Protein AF-X0WPR0-F1 (afdb_monomer_lite)

Radius of gyration: 20.61 Å; chains: 1; bounding box: 48×44×40 Å

Foldseek 3Di:
DDKDKDKDWAFDDDDDDLVLVVVVVVCPVVADPPWAWDDKDFPDDDNGTTTMMTIIDDDCVVVVNPPQPCPPDPPDRDDHPSRDDDDPDDDPVWFEEEDDADEDPPRPALPDAQRLLVVQVVVVVVTQAYHYDPSNHPDPRPVSHDPRD

Structure (mmCIF, N/CA/C/O backbone):
data_AF-X0WPR0-F1
#
_entry.id   AF-X0WPR0-F1
#
loop_
_atom_site.group_PDB
_atom_site.id
_atom_site.type_symbol
_atom_site.label_atom_id
_atom_site.label_alt_id
_atom_site.label_comp_id
_atom_site.label_asym_id
_atom_site.label_entity_id
_atom_site.label_seq_id
_atom_site.pdbx_PDB_ins_code
_atom_site.Cartn_x
_atom_site.Cartn_y
_atom_site.Cartn_z
_atom_site.occupancy
_atom_site.B_iso_or_equiv
_atom_site.auth_seq_id
_atom_site.auth_comp_id
_atom_site.auth_asym_id
_atom_site.auth_atom_id
_atom_site.pdbx_PDB_model_num
ATOM 1 N N . MET A 1 1 ? -5.187 23.065 11.531 1.00 75.06 1 MET A N 1
ATOM 2 C CA . MET A 1 1 ? -5.096 21.734 10.891 1.00 75.06 1 MET A CA 1
ATOM 3 C C . MET A 1 1 ? -4.345 20.782 11.809 1.00 75.06 1 MET A C 1
ATOM 5 O O . MET A 1 1 ? -3.201 21.062 12.141 1.00 75.06 1 MET A O 1
ATOM 9 N N . LEU A 1 2 ? -4.995 19.701 12.241 1.00 85.62 2 LEU A N 1
ATOM 10 C CA . LEU A 1 2 ? -4.451 18.690 13.154 1.00 85.62 2 LEU A CA 1
ATOM 11 C C . LEU A 1 2 ? -4.709 17.293 12.584 1.00 85.62 2 LEU A C 1
ATOM 13 O O . LEU A 1 2 ? -5.822 17.018 12.131 1.00 85.62 2 LEU A O 1
ATOM 17 N N . LEU A 1 3 ? -3.698 16.425 12.621 1.00 88.81 3 LEU A N 1
ATOM 18 C CA . LEU A 1 3 ? -3.845 15.006 12.311 1.00 88.81 3 LEU A CA 1
ATOM 19 C C . LEU A 1 3 ? -4.131 14.248 13.607 1.00 88.81 3 LEU A C 1
ATOM 21 O O . LEU A 1 3 ? -3.356 14.334 14.555 1.00 88.81 3 LEU A O 1
ATOM 25 N N . VAL A 1 4 ? -5.252 13.536 13.639 1.00 91.69 4 VAL A N 1
ATOM 26 C CA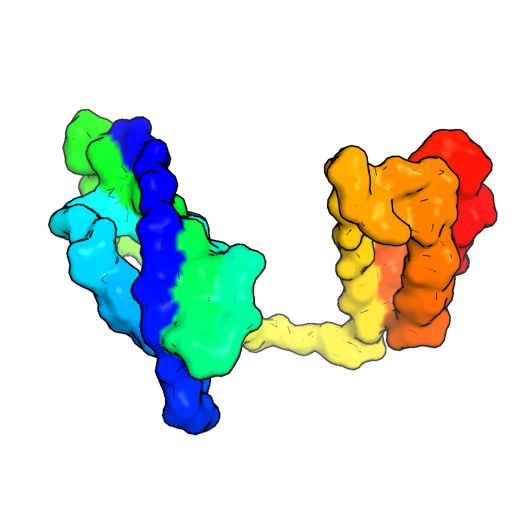 . VAL A 1 4 ? -5.681 12.710 14.768 1.00 91.69 4 VAL A CA 1
ATOM 27 C C . VAL A 1 4 ? -5.707 11.260 14.317 1.00 91.69 4 VAL A C 1
ATOM 29 O O . VAL A 1 4 ? -6.298 10.945 13.288 1.00 91.69 4 VAL A O 1
ATOM 32 N N . GLU A 1 5 ? -5.093 10.388 15.100 1.00 93.44 5 GLU A N 1
ATOM 33 C CA . GLU A 1 5 ? -5.089 8.947 14.876 1.00 93.44 5 GLU A CA 1
ATOM 34 C C . GLU A 1 5 ? -6.066 8.258 15.832 1.00 93.44 5 GLU A C 1
ATOM 36 O O . GLU A 1 5 ? -6.237 8.687 16.977 1.00 93.44 5 GLU A O 1
ATOM 41 N N . ARG A 1 6 ? -6.753 7.226 15.341 1.00 93.31 6 ARG A N 1
ATOM 42 C CA . ARG A 1 6 ? -7.675 6.399 16.120 1.00 93.31 6 ARG A CA 1
ATOM 43 C C . ARG A 1 6 ? -7.477 4.932 15.785 1.00 93.31 6 ARG A C 1
ATOM 45 O O . ARG A 1 6 ? -7.494 4.572 14.612 1.00 93.31 6 ARG A O 1
ATOM 52 N N . GLU A 1 7 ? -7.387 4.107 16.814 1.00 96.31 7 GLU A N 1
ATOM 53 C CA . GLU A 1 7 ? -7.505 2.656 16.698 1.00 96.31 7 GLU A CA 1
ATOM 54 C C . GLU A 1 7 ? -8.979 2.268 16.833 1.00 96.31 7 GLU A C 1
ATOM 56 O O . GLU A 1 7 ? -9.682 2.762 17.722 1.00 96.31 7 GLU A O 1
ATOM 61 N N . ILE A 1 8 ? -9.466 1.436 15.914 1.00 95.75 8 ILE A N 1
ATOM 62 C CA . ILE A 1 8 ? -10.856 0.983 15.864 1.00 95.75 8 ILE A CA 1
ATOM 63 C C . ILE A 1 8 ? -10.916 -0.507 15.535 1.00 95.75 8 ILE A C 1
ATOM 65 O O . ILE A 1 8 ? -10.195 -0.998 14.668 1.00 95.75 8 ILE A O 1
ATOM 69 N N . ASP A 1 9 ? -11.833 -1.211 16.190 1.00 95.75 9 ASP A N 1
ATOM 70 C CA . ASP A 1 9 ? -12.124 -2.611 15.901 1.00 95.75 9 ASP A CA 1
ATOM 71 C C . ASP A 1 9 ? -13.414 -2.708 15.090 1.00 95.75 9 ASP A C 1
ATOM 73 O O . ASP A 1 9 ? -14.490 -2.312 15.541 1.00 95.75 9 ASP A O 1
ATOM 77 N N . ILE A 1 10 ? -13.308 -3.238 13.873 1.00 94.94 10 ILE A N 1
ATOM 78 C CA . ILE A 1 10 ? -14.437 -3.405 12.958 1.00 94.94 10 ILE A CA 1
ATOM 79 C C . ILE A 1 10 ? -14.791 -4.896 12.895 1.00 94.94 10 ILE A C 1
ATOM 81 O O . ILE A 1 10 ? -13.932 -5.703 12.538 1.00 94.94 10 ILE A O 1
ATOM 85 N N . PRO A 1 11 ? -16.041 -5.303 13.181 1.00 94.12 11 PRO A N 1
ATOM 86 C CA . PRO A 1 11 ? -16.435 -6.709 13.133 1.00 94.12 11 PRO A CA 1
ATOM 87 C C . PRO A 1 11 ? -16.173 -7.363 11.773 1.00 94.12 11 PRO A C 1
ATOM 89 O O . PRO A 1 11 ? -16.320 -6.736 10.718 1.00 94.12 11 PRO A O 1
ATOM 92 N N . ALA A 1 12 ? -15.841 -8.653 11.779 1.00 90.81 12 ALA A N 1
ATOM 93 C CA . ALA A 1 12 ? -15.657 -9.396 10.541 1.00 90.81 12 ALA A CA 1
ATOM 94 C C . ALA A 1 12 ? -17.014 -9.575 9.866 1.00 90.81 12 ALA A C 1
ATOM 96 O O . ALA A 1 12 ? -17.984 -10.038 10.477 1.00 90.81 12 ALA A O 1
ATOM 97 N N . LYS A 1 13 ? -17.091 -9.243 8.578 1.00 85.56 13 LYS A N 1
ATOM 98 C CA . LYS A 1 13 ? -18.316 -9.432 7.806 1.00 85.56 13 LYS A CA 1
ATOM 99 C C . LYS A 1 13 ? -18.177 -10.653 6.912 1.00 85.56 13 LYS A C 1
ATOM 101 O O . LYS A 1 13 ? -17.223 -10.787 6.154 1.00 85.56 13 LYS A O 1
ATOM 106 N N . LYS A 1 14 ? -19.136 -11.572 7.028 1.00 77.69 14 LYS A N 1
ATOM 107 C CA . LYS A 1 14 ? -19.170 -12.808 6.238 1.00 77.69 14 LYS A CA 1
ATOM 108 C C . LYS A 1 14 ? -19.813 -12.532 4.878 1.00 77.69 14 LYS A C 1
ATOM 110 O O . LYS A 1 14 ? -20.909 -11.980 4.825 1.00 77.69 14 LYS A O 1
ATOM 115 N N . GLY A 1 15 ? -19.163 -12.968 3.800 1.00 76.44 15 GLY A N 1
ATOM 116 C CA . GLY A 1 15 ? -19.683 -12.885 2.430 1.00 76.44 15 GLY A CA 1
ATOM 117 C C . GLY A 1 15 ? -18.820 -12.041 1.493 1.00 76.44 15 GLY A C 1
ATOM 118 O O . GLY A 1 15 ? -17.882 -11.374 1.916 1.00 76.44 15 GLY A O 1
ATOM 119 N N . ASN A 1 16 ? -19.144 -12.087 0.200 1.00 68.44 16 ASN A N 1
ATOM 120 C CA . ASN A 1 16 ? -18.402 -11.392 -0.851 1.00 68.44 16 ASN A CA 1
ATOM 121 C C . ASN A 1 16 ? -18.938 -9.957 -1.014 1.00 68.44 16 ASN A C 1
ATOM 123 O O . ASN A 1 16 ? -19.677 -9.659 -1.951 1.00 68.44 16 ASN A O 1
ATOM 127 N N . ILE A 1 17 ? -18.658 -9.097 -0.033 1.00 75.88 17 ILE A N 1
ATOM 128 C CA . ILE A 1 17 ? -19.057 -7.684 -0.053 1.00 75.88 17 ILE A CA 1
ATOM 129 C C . ILE A 1 17 ? -17.885 -6.786 -0.454 1.00 75.88 17 ILE A C 1
ATOM 131 O O . ILE A 1 17 ? -16.725 -7.116 -0.216 1.00 75.88 17 ILE A O 1
ATOM 135 N N . GLY A 1 18 ? -18.187 -5.618 -1.025 1.00 87.06 18 GLY A N 1
ATOM 136 C CA . GLY A 1 18 ? -17.183 -4.586 -1.276 1.00 87.06 18 GLY A CA 1
ATOM 137 C C . GLY A 1 18 ? -16.630 -4.039 0.042 1.00 87.06 18 GLY A C 1
ATOM 138 O O . GLY A 1 18 ? -17.267 -3.195 0.670 1.00 87.06 18 GLY A O 1
ATOM 139 N N . LEU A 1 19 ? -15.451 -4.518 0.454 1.00 90.44 19 LEU A N 1
ATOM 140 C CA . LEU A 1 19 ? -14.807 -4.143 1.720 1.00 90.44 19 LEU A CA 1
ATOM 141 C C . LEU A 1 19 ? -14.622 -2.628 1.871 1.00 90.44 19 LEU A C 1
ATOM 143 O O . LEU A 1 19 ? -14.769 -2.110 2.969 1.00 90.44 19 LEU A O 1
ATOM 147 N N . LEU A 1 20 ? -14.365 -1.910 0.775 1.00 90.31 20 LEU A N 1
ATOM 148 C CA . LEU A 1 20 ? -14.203 -0.455 0.799 1.00 90.31 20 LEU A CA 1
ATOM 149 C C . LEU A 1 20 ? -15.465 0.266 1.287 1.00 90.31 20 LEU A C 1
ATOM 151 O O . LEU A 1 20 ? -15.387 1.058 2.220 1.00 90.31 20 LEU A O 1
ATOM 155 N N . ALA A 1 21 ? -16.626 -0.063 0.715 1.00 89.00 21 ALA A N 1
ATOM 156 C CA . ALA A 1 21 ? -17.903 0.508 1.141 1.00 89.00 21 ALA A CA 1
ATOM 157 C C . ALA A 1 21 ? -18.242 0.103 2.583 1.00 89.00 21 ALA A C 1
ATOM 159 O O . ALA A 1 21 ? -18.771 0.903 3.350 1.00 89.00 21 ALA A O 1
ATOM 160 N N . TYR A 1 22 ? -17.900 -1.132 2.966 1.00 92.44 22 TYR A N 1
ATOM 161 C CA . TYR A 1 22 ? -18.092 -1.603 4.333 1.00 92.44 22 TYR A CA 1
ATOM 162 C C . TYR A 1 22 ? -17.269 -0.802 5.346 1.00 92.44 22 TYR A C 1
ATOM 164 O O . TYR A 1 22 ? -17.815 -0.362 6.356 1.00 92.44 22 TYR A O 1
ATOM 172 N N . PHE A 1 23 ? -15.981 -0.586 5.076 1.00 93.19 23 PHE A N 1
ATOM 173 C CA . PHE A 1 23 ? -15.125 0.209 5.948 1.00 93.19 23 PHE A CA 1
ATOM 174 C C . PHE A 1 23 ? -15.547 1.678 5.967 1.00 93.19 23 PHE A C 1
ATOM 176 O O . PHE A 1 23 ? -15.609 2.263 7.042 1.00 93.19 23 PHE A O 1
ATOM 183 N N . GLU A 1 24 ? -15.917 2.259 4.824 1.00 91.25 24 GLU A N 1
ATOM 184 C CA . GLU A 1 24 ? -16.425 3.634 4.762 1.00 91.25 24 GLU A CA 1
ATOM 185 C C . GLU A 1 24 ? -17.666 3.837 5.644 1.00 91.25 24 GLU A C 1
ATOM 187 O O . GLU A 1 24 ? -17.790 4.846 6.344 1.00 91.25 24 GLU A O 1
ATOM 192 N N . GLU A 1 25 ? -18.587 2.873 5.627 1.00 90.19 25 GLU A N 1
ATOM 193 C CA . GLU A 1 25 ? -19.770 2.894 6.482 1.00 90.19 25 GLU A CA 1
ATOM 194 C C . GLU A 1 25 ? -19.398 2.709 7.958 1.00 90.19 25 GLU A C 1
ATOM 196 O O . GLU A 1 25 ? -19.854 3.486 8.798 1.00 90.19 25 GLU A O 1
ATOM 201 N N . ALA A 1 26 ? -18.521 1.749 8.264 1.00 92.38 26 ALA A N 1
ATOM 202 C CA . ALA A 1 26 ? -18.089 1.446 9.626 1.00 92.38 26 ALA A CA 1
ATOM 203 C C . ALA A 1 26 ? -17.360 2.620 10.296 1.00 92.38 26 ALA A C 1
ATOM 205 O O . ALA A 1 26 ? -17.584 2.893 11.471 1.00 92.38 26 ALA A O 1
ATOM 206 N N . ILE A 1 27 ? -16.524 3.369 9.568 1.00 92.81 27 ILE A N 1
ATOM 207 C CA . ILE A 1 27 ? -15.784 4.483 10.175 1.00 92.81 27 ILE A CA 1
ATOM 208 C C . ILE A 1 27 ? -16.634 5.740 10.403 1.00 92.81 27 ILE A C 1
ATOM 210 O O . ILE A 1 27 ? -16.185 6.670 11.074 1.00 92.81 27 ILE A O 1
ATOM 214 N N . ARG A 1 28 ? -17.845 5.811 9.834 1.00 89.38 28 ARG A N 1
ATOM 215 C CA . ARG A 1 28 ? -18.655 7.038 9.791 1.00 89.38 28 ARG A CA 1
ATOM 216 C C . ARG A 1 28 ? -18.994 7.573 11.180 1.00 89.38 28 ARG A C 1
ATOM 218 O O . ARG A 1 28 ? -19.008 8.786 11.367 1.00 89.38 28 ARG A O 1
ATOM 225 N N . GLU A 1 29 ? -19.226 6.688 12.146 1.00 89.38 29 GLU A N 1
ATOM 226 C CA . GLU A 1 29 ? -19.498 7.068 13.538 1.00 89.38 29 GLU A CA 1
ATOM 227 C C . GLU A 1 29 ? -18.260 7.601 14.278 1.00 89.38 29 GLU A C 1
ATOM 229 O O . GLU A 1 29 ? -18.381 8.338 15.257 1.00 89.38 29 GLU A O 1
ATOM 234 N N . TYR A 1 30 ? -17.061 7.289 13.781 1.00 88.38 30 TYR A N 1
ATOM 235 C CA . TYR A 1 30 ? -15.789 7.724 14.357 1.00 88.38 30 TYR A CA 1
ATOM 236 C C . TYR A 1 30 ? -15.284 9.046 13.763 1.00 88.38 30 TYR A C 1
ATOM 238 O O . TYR A 1 30 ? -14.336 9.634 14.297 1.00 88.38 30 TYR A O 1
ATOM 246 N N . LEU A 1 31 ? -15.905 9.533 12.684 1.00 87.25 31 LEU A N 1
ATOM 247 C CA . LEU A 1 31 ? -15.542 10.787 12.032 1.00 87.25 31 LEU A CA 1
ATOM 248 C C . LEU A 1 31 ? -16.239 11.984 12.706 1.00 87.25 31 LEU A C 1
ATOM 250 O O . LEU A 1 31 ? -17.466 12.015 12.796 1.00 87.25 31 LEU A O 1
ATOM 254 N N . PRO A 1 32 ? -15.495 13.018 13.143 1.00 83.81 32 PRO A N 1
ATOM 255 C CA . PRO A 1 32 ? -16.104 14.260 13.607 1.00 83.81 32 PRO A CA 1
ATOM 256 C C . PRO A 1 32 ? -16.776 15.003 12.442 1.00 83.81 32 PRO A C 1
ATOM 258 O O . PRO A 1 32 ? -16.424 14.797 11.282 1.00 83.81 32 PRO A O 1
ATOM 261 N N . THR A 1 33 ? -17.692 15.930 12.744 1.00 77.69 33 THR A N 1
ATOM 262 C CA . THR A 1 33 ? -18.529 16.639 11.751 1.00 77.69 33 THR A CA 1
ATOM 263 C C . THR A 1 33 ? -17.745 17.197 10.556 1.00 77.69 33 THR A C 1
ATOM 265 O O . THR A 1 33 ? -18.221 17.108 9.425 1.00 77.69 33 THR A O 1
ATOM 268 N N . ASN A 1 34 ? -16.532 17.716 10.788 1.00 77.69 34 ASN A N 1
ATOM 269 C CA . ASN A 1 34 ? -15.627 18.259 9.764 1.00 77.69 34 ASN A CA 1
ATOM 270 C C . ASN A 1 34 ? -14.295 17.490 9.646 1.00 77.69 34 ASN A C 1
ATOM 272 O O . ASN A 1 34 ? -13.306 18.033 9.158 1.00 77.69 34 ASN A O 1
ATOM 276 N N . GLY A 1 35 ? -14.255 16.234 10.096 1.00 82.06 35 GLY A N 1
ATOM 277 C CA . GLY A 1 35 ? -13.098 15.356 9.925 1.00 82.06 35 GLY A CA 1
ATOM 278 C C . GLY A 1 35 ? -13.018 14.793 8.511 1.00 82.06 35 GLY A C 1
ATOM 279 O O . GLY A 1 35 ? -14.023 14.340 7.966 1.00 82.06 35 GLY A O 1
ATOM 280 N N . ILE A 1 36 ? -11.823 14.798 7.924 1.00 86.38 36 ILE A N 1
ATOM 281 C CA . ILE A 1 36 ? -11.558 14.151 6.635 1.00 86.38 36 ILE A CA 1
ATOM 282 C C . ILE A 1 36 ? -10.691 12.915 6.888 1.00 86.38 36 ILE A C 1
ATOM 284 O O . ILE A 1 36 ? -9.581 13.074 7.402 1.00 86.38 36 ILE A O 1
ATOM 288 N N . PRO A 1 37 ? -11.147 11.697 6.547 1.00 89.88 37 PRO A N 1
ATOM 289 C CA . PRO A 1 37 ? -10.291 10.522 6.604 1.00 89.88 37 PRO A CA 1
ATOM 290 C C . PRO A 1 37 ? -9.211 10.636 5.525 1.00 89.88 37 PRO A C 1
ATOM 292 O O . PRO A 1 37 ? -9.520 10.839 4.351 1.00 89.88 37 PRO A O 1
ATOM 295 N N . ILE A 1 38 ? -7.947 10.522 5.926 1.00 90.19 38 ILE A N 1
ATOM 296 C CA . ILE A 1 38 ? -6.797 10.606 5.012 1.00 90.19 38 ILE A CA 1
ATOM 297 C C . ILE A 1 38 ? -5.959 9.327 4.986 1.00 90.19 38 ILE A C 1
ATOM 299 O O . ILE A 1 38 ? -5.198 9.118 4.046 1.00 90.19 38 ILE A O 1
ATOM 303 N N . ARG A 1 39 ? -6.098 8.468 6.002 1.00 92.50 39 ARG A N 1
ATOM 304 C CA . ARG A 1 39 ? -5.433 7.165 6.087 1.00 92.50 39 ARG A CA 1
ATOM 305 C C . ARG A 1 39 ? -6.378 6.164 6.723 1.00 92.50 39 ARG A C 1
ATOM 307 O O . ARG A 1 39 ? -6.998 6.474 7.735 1.00 92.50 39 ARG A O 1
ATOM 314 N N . PHE A 1 40 ? -6.437 4.972 6.156 1.00 94.69 40 PHE A N 1
ATOM 315 C CA . PHE A 1 40 ? -7.067 3.817 6.771 1.00 94.69 40 PHE A CA 1
ATOM 316 C C . PHE A 1 40 ? -6.149 2.619 6.559 1.00 94.69 40 PHE A C 1
ATOM 318 O O . PHE A 1 40 ? -5.710 2.379 5.433 1.00 94.69 40 PHE A O 1
ATOM 325 N N . ALA A 1 41 ? -5.832 1.901 7.627 1.00 95.44 41 ALA A N 1
ATOM 326 C CA . ALA A 1 41 ? -5.024 0.695 7.567 1.00 95.44 41 ALA A CA 1
ATOM 327 C C . ALA A 1 41 ? -5.689 -0.405 8.382 1.00 95.44 41 ALA A C 1
ATOM 329 O O . ALA A 1 41 ? -6.104 -0.169 9.509 1.00 95.44 41 ALA A O 1
ATOM 330 N N . VAL A 1 42 ? -5.759 -1.608 7.819 1.00 95.44 42 VAL A N 1
ATOM 331 C CA . VAL A 1 42 ? -6.087 -2.820 8.570 1.00 95.44 42 VAL A CA 1
ATOM 332 C C . VAL A 1 42 ? -4.764 -3.409 9.038 1.00 95.44 42 VAL A C 1
ATOM 334 O O . VAL A 1 42 ? -3.977 -3.876 8.216 1.00 95.44 42 VAL A O 1
ATOM 337 N N . THR A 1 43 ? -4.496 -3.353 10.336 1.00 94.69 43 THR A N 1
ATOM 338 C CA . THR A 1 43 ? -3.234 -3.818 10.931 1.00 94.69 43 THR A CA 1
ATOM 339 C C . THR A 1 43 ? -3.303 -5.276 11.360 1.00 94.69 43 THR A C 1
ATOM 341 O O . THR A 1 43 ? -2.290 -5.972 11.352 1.00 94.69 43 THR A O 1
ATOM 344 N N . GLN A 1 44 ? -4.505 -5.778 11.652 1.00 94.69 44 GLN A N 1
ATOM 345 C CA . GLN A 1 44 ? -4.747 -7.191 11.918 1.00 94.69 44 GLN A CA 1
ATOM 346 C C . GLN A 1 44 ? -6.090 -7.627 11.334 1.00 94.69 44 GLN A C 1
ATOM 348 O O . GLN A 1 44 ? -7.080 -6.905 11.405 1.00 94.69 44 GLN A O 1
ATOM 353 N N . SER A 1 45 ? -6.131 -8.832 10.765 1.00 93.62 45 SER A N 1
ATOM 354 C CA . SER A 1 45 ? -7.359 -9.472 10.282 1.00 93.62 45 SER A CA 1
ATOM 355 C C . SER A 1 45 ? -7.535 -10.830 10.953 1.00 93.62 45 SER A C 1
ATOM 357 O O . SER A 1 45 ? -6.627 -11.662 10.915 1.00 93.62 45 SER A O 1
ATOM 359 N N . SER A 1 46 ? -8.701 -11.068 11.548 1.00 92.00 46 SER A N 1
ATOM 360 C CA . SER A 1 46 ? -9.081 -12.337 12.171 1.00 92.00 46 SER A CA 1
ATOM 361 C C . SER A 1 46 ? -10.503 -12.747 11.752 1.00 92.00 46 SER A C 1
ATOM 363 O O . SER A 1 46 ? -11.234 -11.954 11.155 1.00 92.00 46 SER A O 1
ATOM 365 N N . PRO A 1 47 ? -10.945 -13.980 12.065 1.00 90.25 47 PRO A N 1
ATOM 366 C CA . PRO A 1 47 ? -12.339 -14.381 11.864 1.00 90.25 47 PRO A CA 1
ATOM 367 C C . PRO A 1 47 ? -13.356 -13.560 12.675 1.00 90.25 47 PRO A C 1
ATOM 369 O O . PRO A 1 47 ? -14.548 -13.605 12.370 1.00 90.25 47 PRO A O 1
ATOM 372 N N . GLU A 1 48 ? -12.903 -12.860 13.717 1.00 90.38 48 GLU A N 1
ATOM 373 C CA . GLU A 1 48 ? -13.728 -12.063 14.630 1.00 90.38 48 GLU A CA 1
ATOM 374 C C . GLU A 1 48 ? -13.848 -10.612 14.148 1.00 90.38 48 GLU A C 1
ATOM 376 O O . GLU A 1 48 ? -14.915 -10.004 14.268 1.00 90.38 48 GLU A O 1
ATOM 381 N N . GLY A 1 49 ? -12.790 -10.073 13.535 1.00 93.50 49 GLY A N 1
ATOM 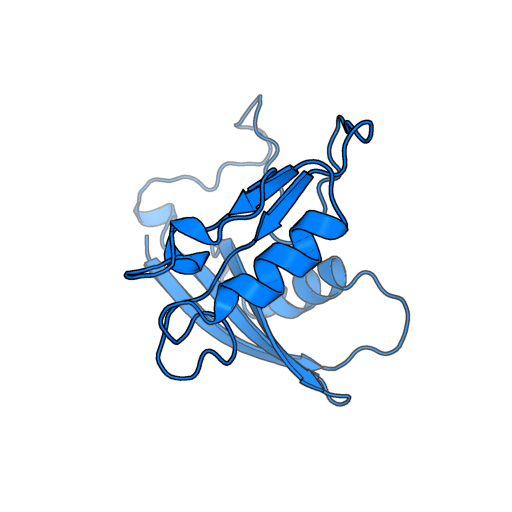382 C CA . GLY A 1 49 ? -12.790 -8.707 13.035 1.00 93.50 49 GLY A CA 1
ATOM 383 C C . GLY A 1 49 ? -11.473 -8.216 12.466 1.00 93.50 49 GLY A C 1
ATOM 384 O O . GLY A 1 49 ? -10.541 -8.974 12.198 1.00 93.50 49 GLY A O 1
ATOM 385 N N . TYR A 1 50 ? -11.452 -6.909 12.261 1.00 95.06 50 TYR A N 1
ATOM 386 C CA . TYR A 1 50 ? -10.344 -6.140 11.737 1.00 95.06 50 TYR A CA 1
ATOM 387 C C . TYR A 1 50 ? -9.921 -5.127 12.790 1.00 95.06 50 TYR A C 1
ATOM 389 O O . TYR A 1 50 ? -10.722 -4.273 13.173 1.00 95.06 50 TYR A O 1
ATOM 397 N N . HIS A 1 51 ? -8.663 -5.197 13.206 1.00 96.81 51 HIS A N 1
ATOM 398 C CA . HIS A 1 51 ? -8.048 -4.114 13.956 1.00 96.81 51 HIS A CA 1
ATOM 399 C C . HIS A 1 51 ? -7.547 -3.084 12.948 1.00 96.81 51 HIS A C 1
ATOM 401 O O . HIS A 1 51 ? -6.810 -3.434 12.016 1.00 96.81 51 HIS A O 1
ATOM 407 N N . CYS A 1 52 ? -8.017 -1.846 13.071 1.00 96.56 52 CYS A N 1
ATOM 408 C CA . CYS A 1 52 ? -7.781 -0.809 12.080 1.00 96.56 52 CYS A CA 1
ATOM 409 C C . CYS A 1 52 ? -7.250 0.475 12.712 1.00 96.56 52 CYS A C 1
ATOM 411 O O . CYS A 1 52 ? -7.668 0.882 13.792 1.00 96.56 52 CYS A O 1
ATOM 413 N N . GLU A 1 53 ? -6.401 1.170 11.969 1.00 97.00 53 GLU A N 1
ATOM 414 C CA . GLU A 1 53 ? -5.925 2.511 12.284 1.00 97.00 53 GLU A CA 1
ATOM 415 C C . GLU A 1 53 ? -6.547 3.512 11.305 1.00 97.00 53 GLU A C 1
ATOM 417 O O . GLU A 1 53 ? -6.494 3.340 10.082 1.00 97.00 53 GLU A O 1
ATOM 422 N N . LEU A 1 54 ? -7.123 4.584 11.841 1.00 95.38 54 LEU A N 1
ATOM 423 C CA . LEU A 1 54 ? -7.785 5.645 11.093 1.00 95.38 54 LEU A CA 1
ATOM 424 C C . LEU A 1 54 ? -7.104 6.990 11.368 1.00 95.38 54 LEU A C 1
ATOM 426 O O . LEU A 1 54 ? -7.125 7.502 12.486 1.00 95.38 54 LEU A O 1
ATOM 430 N N . GLY A 1 55 ? -6.547 7.593 10.318 1.00 93.75 55 GLY A N 1
ATOM 431 C CA . GLY A 1 55 ? -5.993 8.945 10.338 1.00 93.75 55 GLY A CA 1
ATOM 432 C C . GLY A 1 55 ? -7.016 9.970 9.853 1.00 93.75 55 GLY A C 1
ATOM 433 O O . GLY A 1 55 ? -7.480 9.903 8.711 1.00 93.75 55 GLY A O 1
ATOM 434 N N . ILE A 1 56 ? -7.343 10.939 10.706 1.00 91.38 56 ILE A N 1
ATOM 435 C CA . ILE A 1 56 ? -8.364 11.963 10.476 1.00 91.38 56 ILE A CA 1
ATOM 436 C C . ILE A 1 56 ? -7.719 13.346 10.507 1.00 91.38 56 ILE A C 1
ATOM 438 O O . ILE A 1 56 ? -7.120 13.755 11.502 1.00 91.38 56 ILE A O 1
ATOM 442 N N . LEU A 1 57 ? -7.907 14.109 9.437 1.00 88.75 57 LEU A N 1
ATOM 443 C CA . LEU A 1 57 ? -7.549 15.518 9.391 1.00 88.75 57 LEU A CA 1
ATOM 444 C C . LEU A 1 57 ? -8.689 16.369 9.962 1.00 88.75 57 LEU A C 1
ATOM 446 O O . LEU A 1 57 ? -9.830 16.268 9.510 1.00 88.75 57 LEU A O 1
ATOM 450 N N . THR A 1 58 ? -8.384 17.220 10.940 1.00 86.25 58 THR A N 1
ATOM 451 C CA . THR A 1 58 ? -9.343 18.112 11.617 1.00 86.25 58 THR A CA 1
ATOM 452 C C . THR A 1 58 ? -8.839 19.564 11.658 1.00 86.25 58 THR A C 1
ATOM 454 O O . THR A 1 58 ? -7.693 19.854 11.296 1.00 86.25 58 THR A O 1
ATOM 457 N N . GLY A 1 59 ? -9.692 20.511 12.071 1.00 77.69 59 GLY A N 1
ATOM 458 C CA . GLY A 1 59 ? -9.319 21.928 12.213 1.00 77.69 59 GLY A CA 1
ATOM 459 C C . GLY A 1 59 ? -9.009 22.623 10.880 1.00 77.69 59 GLY A C 1
ATOM 460 O O . GLY A 1 59 ? -8.051 23.396 10.794 1.00 77.69 59 GLY A O 1
ATOM 461 N N . LEU A 1 60 ? -9.760 22.280 9.828 1.00 72.88 60 LEU A N 1
ATOM 462 C CA . LEU A 1 60 ? -9.685 22.926 8.510 1.00 72.88 60 LEU A CA 1
ATOM 463 C C . LEU A 1 60 ? -10.435 24.263 8.491 1.00 72.88 60 LEU A C 1
ATOM 465 O O . LEU A 1 60 ? -9.951 25.221 7.894 1.00 72.88 60 LEU A O 1
ATOM 469 N N . ASP A 1 61 ? -11.553 24.353 9.217 1.00 68.69 61 ASP A N 1
ATOM 470 C CA . ASP A 1 61 ? -12.372 25.570 9.280 1.00 68.69 61 ASP A CA 1
ATOM 471 C C . ASP A 1 61 ? -11.618 26.731 9.947 1.00 68.69 61 ASP A C 1
ATOM 473 O O . ASP A 1 61 ? -11.656 27.859 9.464 1.00 68.69 61 ASP A O 1
ATOM 477 N N . GLU A 1 62 ? -10.855 26.444 11.008 1.00 66.06 62 GLU A N 1
ATOM 478 C CA . GLU A 1 62 ? -9.984 27.418 11.687 1.00 66.06 62 GLU A CA 1
ATOM 479 C C . GLU A 1 62 ? -8.821 27.891 10.807 1.00 66.06 62 GLU A C 1
ATOM 481 O O . GLU A 1 62 ? -8.322 29.001 10.969 1.00 66.06 62 GLU A O 1
ATOM 486 N N . ALA A 1 63 ? -8.393 27.061 9.854 1.00 61.78 63 ALA A N 1
ATOM 487 C CA . ALA A 1 63 ? -7.327 27.394 8.916 1.00 61.78 63 ALA A CA 1
ATOM 488 C C . ALA A 1 63 ? -7.828 28.216 7.713 1.00 61.78 63 ALA A C 1
ATOM 490 O O . ALA A 1 63 ? -7.057 28.470 6.789 1.00 61.78 63 ALA A O 1
ATOM 491 N N . GLY A 1 64 ? -9.115 28.591 7.677 1.00 60.50 64 GLY A N 1
ATOM 492 C CA . GLY A 1 64 ? -9.730 29.251 6.522 1.00 60.50 64 GLY A CA 1
ATOM 493 C C . GLY A 1 64 ? -9.807 28.357 5.279 1.00 60.50 64 GLY A C 1
ATOM 494 O O . GLY A 1 64 ? -10.130 28.834 4.192 1.00 60.50 64 GLY A O 1
ATOM 495 N N . ILE A 1 65 ? -9.527 27.057 5.422 1.00 63.28 65 ILE A N 1
ATOM 496 C CA . ILE A 1 65 ? -9.647 26.074 4.350 1.00 63.28 65 ILE A CA 1
ATOM 497 C C . ILE A 1 65 ? -11.099 25.616 4.363 1.00 63.28 65 ILE A C 1
ATOM 499 O O . ILE A 1 65 ? -11.475 24.697 5.091 1.00 63.28 65 ILE A O 1
ATOM 503 N N . SER A 1 66 ? -11.941 26.289 3.576 1.00 54.50 66 SER A N 1
ATOM 504 C CA . SER A 1 66 ? -13.328 25.867 3.386 1.00 54.50 66 SER A CA 1
ATOM 505 C C . SER A 1 66 ? -13.340 24.399 2.969 1.00 54.50 66 SER A C 1
ATOM 507 O O . SER A 1 66 ? -12.616 24.048 2.033 1.00 54.50 66 SER A O 1
ATOM 509 N N . ARG A 1 67 ? -14.170 23.554 3.615 1.00 53.00 67 ARG A N 1
ATOM 510 C CA . ARG A 1 67 ? -14.534 22.237 3.061 1.00 53.00 67 ARG A CA 1
ATOM 511 C C . ARG A 1 67 ? -14.868 22.493 1.611 1.00 53.00 67 ARG A C 1
ATOM 513 O O . ARG A 1 67 ? -15.827 23.226 1.359 1.00 53.00 67 ARG A O 1
ATOM 520 N N . PRO A 1 68 ? -14.093 21.981 0.655 1.00 50.59 68 PRO A N 1
ATOM 521 C CA . PRO A 1 68 ? -14.369 22.430 -0.683 1.00 50.59 68 PRO A CA 1
ATOM 522 C C . PRO A 1 68 ? -15.650 21.710 -1.074 1.00 50.59 68 PRO A C 1
ATOM 524 O O . PRO A 1 68 ? -15.717 20.479 -1.091 1.00 50.59 68 PRO A O 1
ATOM 527 N N . THR A 1 69 ? -16.702 22.490 -1.246 1.00 44.00 69 THR A N 1
ATOM 528 C CA . THR A 1 69 ? -18.010 21.992 -1.623 1.00 44.00 69 THR A CA 1
ATOM 529 C C . THR A 1 69 ? -17.853 21.215 -2.926 1.00 44.00 69 THR A C 1
ATOM 531 O O . THR A 1 69 ? -16.964 21.502 -3.733 1.00 44.00 69 THR A O 1
ATOM 534 N N . SER A 1 70 ? -18.692 20.204 -3.126 1.00 45.69 70 SER A N 1
ATOM 535 C CA . SER A 1 70 ? -18.707 19.300 -4.287 1.00 45.69 70 SER A CA 1
ATOM 536 C C . SER A 1 70 ? -18.766 19.996 -5.661 1.00 45.69 70 SER A C 1
ATOM 538 O O . SER A 1 70 ? -18.725 19.327 -6.686 1.00 45.69 70 SER A O 1
ATOM 540 N N . SER A 1 71 ? -18.838 21.327 -5.701 1.00 41.00 71 SER A N 1
ATOM 541 C CA . SER A 1 71 ? -18.928 22.165 -6.893 1.00 41.00 71 SER A CA 1
ATOM 542 C C . SER A 1 71 ? -17.669 22.981 -7.220 1.00 41.00 71 SER A C 1
ATOM 544 O O . SER A 1 71 ? -17.637 23.612 -8.271 1.00 41.00 71 SER A O 1
ATOM 546 N N . SER A 1 72 ? -16.648 23.020 -6.357 1.00 38.22 72 SER A N 1
ATOM 547 C CA . SER A 1 72 ? -15.573 24.028 -6.457 1.00 38.22 72 SER A CA 1
ATOM 548 C C . SER A 1 72 ? -14.189 23.420 -6.684 1.00 38.22 72 SER A C 1
ATOM 550 O O . SER A 1 72 ? -13.241 23.782 -6.001 1.00 38.22 72 SER A O 1
ATOM 552 N N . PHE A 1 73 ? -14.077 22.474 -7.616 1.00 38.97 73 PHE A N 1
ATOM 553 C CA . PHE A 1 73 ? -12.830 22.088 -8.290 1.00 38.97 73 PHE A CA 1
ATOM 554 C C . PHE A 1 73 ? -13.218 21.458 -9.634 1.00 38.97 73 PHE A C 1
ATOM 556 O O . PHE A 1 73 ? -13.461 20.258 -9.743 1.00 38.97 73 PHE A O 1
ATOM 563 N N . VAL A 1 74 ? -13.329 22.287 -10.671 1.00 35.66 74 VAL A N 1
ATOM 564 C CA . VAL A 1 74 ? -13.438 21.824 -12.059 1.00 35.66 74 VAL A CA 1
ATOM 565 C C . VAL A 1 74 ? -12.081 21.205 -12.421 1.00 35.66 74 VAL A C 1
ATOM 567 O O . VAL A 1 74 ? -11.164 21.919 -12.802 1.00 35.66 74 VAL A O 1
ATOM 570 N N . GLY A 1 75 ? -11.910 19.896 -12.199 1.00 39.50 75 GLY A N 1
ATOM 571 C CA . GLY A 1 75 ? -10.746 19.140 -12.692 1.00 39.50 75 GLY A CA 1
ATOM 572 C C . GLY A 1 75 ? -10.196 18.039 -11.779 1.00 39.50 75 GLY A C 1
ATOM 573 O O . GLY A 1 75 ? -9.597 17.099 -12.284 1.00 39.50 75 GLY A O 1
ATOM 574 N N . LEU A 1 76 ? -10.433 18.093 -10.464 1.00 42.22 76 LEU A N 1
ATOM 575 C CA . LEU A 1 76 ? -10.026 17.047 -9.513 1.00 42.22 76 LEU A CA 1
ATOM 576 C C . LEU A 1 76 ? -11.277 16.541 -8.796 1.00 42.22 76 LEU A C 1
ATOM 578 O O . LEU A 1 76 ? -11.743 17.152 -7.833 1.00 42.22 76 LEU A O 1
ATOM 582 N N . ARG A 1 77 ? -11.861 15.447 -9.299 1.00 45.94 77 ARG A N 1
ATOM 583 C CA . ARG A 1 77 ? -12.934 14.732 -8.597 1.00 45.94 77 ARG A CA 1
ATOM 584 C C . ARG A 1 77 ? -12.403 14.341 -7.217 1.00 45.94 77 ARG A C 1
ATOM 586 O O . ARG A 1 77 ? -11.393 13.654 -7.121 1.00 45.94 77 ARG A O 1
ATOM 593 N N . ARG A 1 78 ? -13.041 14.829 -6.151 1.00 52.59 78 ARG A N 1
ATOM 594 C CA . ARG A 1 78 ? -12.728 14.400 -4.786 1.00 52.59 78 ARG A CA 1
ATOM 595 C C . ARG A 1 78 ? -13.263 13.004 -4.582 1.00 52.59 78 ARG A C 1
ATOM 597 O O . ARG A 1 78 ? -14.447 12.852 -4.302 1.00 52.59 78 ARG A O 1
ATOM 604 N N . THR A 1 79 ? -12.382 12.036 -4.699 1.00 59.34 79 THR A N 1
ATOM 605 C CA . THR A 1 79 ? -12.681 10.667 -4.336 1.00 59.34 79 THR A CA 1
ATOM 606 C C . THR A 1 79 ? -12.235 10.438 -2.898 1.00 59.34 79 THR A C 1
ATOM 608 O O . THR A 1 79 ? -11.139 10.842 -2.501 1.00 59.34 79 THR A O 1
ATOM 611 N N . GLY A 1 80 ? -13.126 9.902 -2.062 1.00 75.94 80 GLY A N 1
ATOM 612 C CA . GLY A 1 80 ? -12.761 9.512 -0.698 1.00 75.94 80 GLY A CA 1
ATOM 613 C C . GLY A 1 80 ? -11.694 8.415 -0.729 1.00 75.94 80 GLY A C 1
ATOM 614 O O . GLY A 1 80 ? -11.555 7.723 -1.733 1.00 75.94 80 GLY A O 1
ATOM 615 N N . ILE A 1 81 ? -10.965 8.198 0.372 1.00 88.38 81 ILE A N 1
ATOM 616 C CA . ILE A 1 81 ? -9.946 7.127 0.437 1.00 88.38 81 ILE A CA 1
ATOM 617 C C . ILE A 1 81 ? -10.525 5.710 0.227 1.00 88.38 81 ILE A C 1
ATOM 619 O O . ILE A 1 81 ? -9.770 4.766 0.019 1.00 88.38 81 ILE A O 1
ATOM 623 N N . PHE A 1 82 ? -11.854 5.567 0.275 1.00 89.44 82 PHE A N 1
ATOM 624 C CA . PHE A 1 82 ? -12.588 4.323 0.022 1.00 89.44 82 PHE A CA 1
ATOM 625 C C . PHE A 1 82 ? -13.223 4.254 -1.372 1.00 89.44 82 PHE A C 1
ATOM 627 O O . PHE A 1 82 ? -13.769 3.220 -1.747 1.00 89.44 82 PHE A O 1
ATOM 634 N N . GLU A 1 83 ? -13.168 5.324 -2.163 1.00 86.81 83 GLU A N 1
ATOM 635 C CA . GLU A 1 83 ? -13.700 5.289 -3.519 1.00 86.81 83 GLU A CA 1
ATOM 636 C C . GLU A 1 83 ? -12.700 4.588 -4.439 1.00 86.81 83 GLU A C 1
ATOM 638 O O . GLU A 1 83 ? -11.580 5.051 -4.661 1.00 86.81 83 GLU A O 1
ATOM 643 N N . PHE A 1 84 ? -13.116 3.445 -4.982 1.00 84.75 84 PHE A N 1
ATOM 644 C CA . PHE A 1 84 ? -12.324 2.725 -5.964 1.00 84.75 84 PHE A CA 1
ATOM 645 C C . PHE A 1 84 ? -12.312 3.494 -7.285 1.00 84.75 84 PHE A C 1
ATOM 647 O O . PHE A 1 84 ? -13.327 3.575 -7.976 1.00 84.75 84 PHE A O 1
ATOM 654 N N . MET A 1 85 ? -11.149 4.028 -7.647 1.00 82.88 85 MET A N 1
ATOM 655 C CA . MET A 1 85 ? -10.926 4.656 -8.943 1.00 82.88 85 MET A CA 1
ATOM 656 C C . MET A 1 85 ? -10.223 3.674 -9.885 1.00 82.88 85 MET A C 1
ATOM 658 O O . MET A 1 85 ? -9.005 3.497 -9.769 1.00 82.88 85 MET A O 1
ATOM 662 N N . PRO A 1 86 ? -10.943 3.022 -10.818 1.00 81.94 86 PRO A N 1
ATOM 663 C CA . PRO A 1 86 ? -10.284 2.277 -11.879 1.00 81.94 86 PRO A CA 1
ATOM 664 C C . PRO A 1 86 ? -9.465 3.241 -12.746 1.00 81.94 86 PRO A C 1
ATOM 666 O O . PRO A 1 86 ? -9.817 4.410 -12.901 1.00 81.94 86 PRO A O 1
ATOM 669 N N . ARG A 1 87 ? -8.354 2.760 -13.308 1.00 81.44 87 ARG A N 1
ATOM 670 C CA . ARG A 1 87 ? -7.556 3.567 -14.236 1.00 81.44 87 ARG A CA 1
ATOM 671 C C . ARG A 1 87 ? -8.340 3.750 -15.535 1.00 81.44 87 ARG A C 1
ATOM 673 O O . ARG A 1 87 ? -8.829 2.771 -16.086 1.00 81.44 87 ARG A O 1
ATOM 680 N N . ASP A 1 88 ? -8.398 4.980 -16.042 1.00 85.38 88 ASP A N 1
ATOM 681 C CA . ASP A 1 88 ? -9.048 5.279 -17.329 1.00 85.38 88 ASP A CA 1
ATOM 682 C C . ASP A 1 88 ? -8.301 4.660 -18.523 1.00 85.38 88 ASP A C 1
ATOM 684 O O . ASP A 1 88 ? -8.871 4.462 -19.594 1.00 85.38 88 ASP A O 1
ATOM 688 N N . VAL A 1 89 ? -7.008 4.377 -18.343 1.00 85.38 89 VAL A N 1
ATOM 689 C CA . VAL A 1 89 ? -6.133 3.787 -19.354 1.00 85.38 89 VAL A CA 1
ATOM 690 C C . VAL A 1 89 ? -5.251 2.734 -18.695 1.00 85.38 89 VAL A C 1
ATOM 692 O O . VAL A 1 89 ? -4.659 2.970 -17.638 1.00 85.38 89 VAL A O 1
ATOM 695 N N . GLU A 1 90 ? -5.117 1.592 -19.358 1.00 82.56 90 GLU A N 1
ATOM 696 C CA . GLU A 1 90 ? -4.161 0.548 -19.015 1.00 82.56 90 GLU A CA 1
ATOM 697 C C . GLU A 1 90 ? -3.267 0.238 -20.217 1.00 82.56 90 GLU A C 1
ATOM 699 O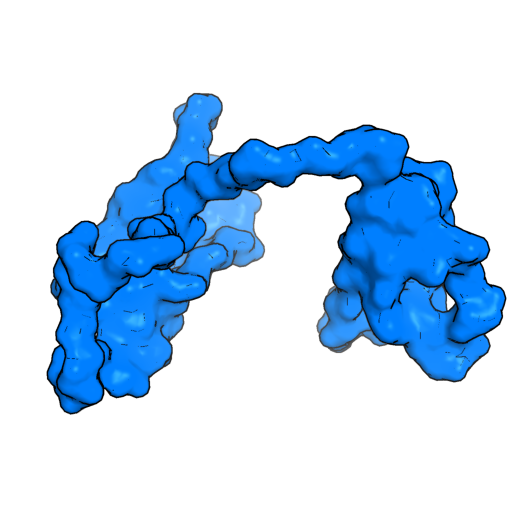 O . GLU A 1 90 ? -3.709 0.246 -21.364 1.00 82.56 90 GLU A O 1
ATOM 704 N N . ASN A 1 91 ? -1.987 -0.010 -19.946 1.00 81.88 91 ASN A N 1
ATOM 705 C CA . ASN A 1 91 ? -1.078 -0.633 -20.895 1.00 81.88 91 ASN A CA 1
ATOM 706 C C . ASN A 1 91 ? -0.631 -1.953 -20.265 1.00 81.88 91 ASN A C 1
ATOM 708 O O . ASN A 1 91 ? 0.032 -1.944 -19.227 1.00 81.88 91 ASN A O 1
ATOM 712 N N . MET A 1 92 ? -1.038 -3.060 -20.881 1.00 84.31 92 MET A N 1
ATOM 713 C CA . MET A 1 92 ? -0.719 -4.419 -20.443 1.00 84.31 92 MET A CA 1
ATOM 714 C C . MET A 1 92 ? 0.264 -5.121 -21.394 1.00 84.31 92 MET A C 1
ATOM 716 O O . MET A 1 92 ? 0.455 -6.326 -21.274 1.00 84.31 92 MET A O 1
ATOM 720 N N . ASP A 1 93 ? 0.895 -4.387 -22.321 1.00 91.81 93 ASP A N 1
ATOM 721 C CA . ASP A 1 93 ? 1.859 -4.943 -23.285 1.00 91.81 93 ASP A CA 1
ATOM 722 C C . ASP A 1 93 ? 3.124 -5.468 -22.593 1.00 91.81 93 ASP A C 1
ATOM 724 O O . ASP A 1 93 ? 3.782 -6.374 -23.101 1.00 91.81 93 ASP A O 1
ATOM 728 N N . LYS A 1 94 ? 3.476 -4.875 -21.444 1.00 92.56 94 LYS A N 1
ATOM 729 C CA . LYS A 1 94 ? 4.579 -5.295 -20.577 1.00 92.56 94 LYS A CA 1
ATOM 730 C C . LYS A 1 94 ? 4.117 -5.396 -19.134 1.00 92.56 94 LYS A C 1
ATOM 732 O O . LYS A 1 94 ? 3.452 -4.492 -18.619 1.00 92.56 94 LYS A O 1
ATOM 737 N N . PHE A 1 95 ? 4.541 -6.449 -18.454 1.00 92.81 95 PHE A N 1
ATOM 738 C CA . PHE A 1 95 ? 4.350 -6.609 -17.028 1.00 92.81 95 PHE A CA 1
ATOM 739 C C . PHE A 1 95 ? 5.464 -5.878 -16.272 1.00 92.81 95 PHE A C 1
ATOM 741 O O . PHE A 1 95 ? 6.573 -6.384 -16.116 1.00 92.81 95 PHE A O 1
ATOM 748 N N . ASN A 1 96 ? 5.162 -4.655 -15.830 1.00 93.00 96 ASN A N 1
ATOM 749 C CA . ASN A 1 96 ? 6.066 -3.835 -15.024 1.00 93.00 96 ASN A CA 1
ATOM 750 C C . ASN A 1 96 ? 5.747 -4.018 -13.537 1.00 93.00 96 ASN A C 1
ATOM 752 O O . ASN A 1 96 ? 4.600 -3.837 -13.120 1.00 93.00 96 ASN A O 1
ATOM 756 N N . VAL A 1 97 ? 6.760 -4.328 -12.734 1.00 94.19 97 VAL A N 1
ATOM 757 C CA . VAL A 1 97 ? 6.627 -4.576 -11.295 1.00 94.19 97 VAL A CA 1
ATOM 758 C C . VAL A 1 97 ? 7.462 -3.562 -10.525 1.00 94.19 97 VAL A C 1
ATOM 760 O O . VAL A 1 97 ? 8.570 -3.233 -10.929 1.00 94.19 97 VAL A O 1
ATOM 763 N N . VAL A 1 98 ? 6.945 -3.069 -9.399 1.00 93.19 98 VAL A N 1
ATOM 764 C CA . VAL A 1 98 ? 7.702 -2.243 -8.448 1.00 93.19 98 VAL A CA 1
ATOM 765 C C . VAL A 1 98 ? 7.900 -3.053 -7.176 1.00 93.19 98 VAL A C 1
ATOM 767 O O . VAL A 1 98 ? 6.921 -3.482 -6.565 1.00 93.19 98 VAL A O 1
ATOM 770 N N . MET A 1 99 ? 9.150 -3.249 -6.765 1.00 90.06 99 MET A N 1
ATOM 771 C CA . MET A 1 99 ? 9.481 -3.905 -5.502 1.00 90.06 99 MET A CA 1
ATOM 772 C C . MET A 1 99 ? 9.814 -2.849 -4.455 1.00 90.06 99 MET A C 1
ATOM 774 O O . MET A 1 99 ? 10.795 -2.128 -4.599 1.00 90.06 99 MET A O 1
ATOM 778 N N . ILE A 1 100 ? 9.019 -2.781 -3.386 1.00 87.94 100 ILE A N 1
ATOM 779 C CA . ILE A 1 100 ? 9.289 -1.926 -2.226 1.00 87.94 100 ILE A CA 1
ATOM 780 C C . ILE A 1 100 ? 9.858 -2.801 -1.115 1.00 87.94 100 ILE A C 1
ATOM 782 O O . ILE A 1 100 ? 9.246 -3.794 -0.729 1.00 87.94 100 ILE A O 1
ATOM 786 N N . VAL A 1 101 ? 11.024 -2.417 -0.602 1.00 82.38 101 VAL A N 1
ATOM 787 C CA . VAL A 1 101 ? 11.723 -3.146 0.458 1.00 82.38 101 VAL A CA 1
ATOM 788 C C . VAL A 1 101 ? 11.658 -2.330 1.748 1.00 82.38 101 VAL A C 1
ATOM 790 O O . VAL A 1 101 ? 12.321 -1.289 1.824 1.00 82.38 101 VAL A O 1
ATOM 793 N N . PRO A 1 102 ? 10.856 -2.748 2.748 1.00 73.12 102 PRO A N 1
ATOM 794 C CA . PRO A 1 102 ? 10.806 -2.062 4.028 1.00 73.12 102 PRO A CA 1
ATOM 795 C C . PRO A 1 102 ? 12.129 -2.279 4.767 1.00 73.12 102 PRO A C 1
ATOM 797 O O . PRO A 1 102 ? 12.567 -3.408 4.955 1.00 73.12 102 PRO A O 1
ATOM 800 N N . THR A 1 103 ? 12.767 -1.200 5.208 1.00 69.12 103 THR A N 1
ATOM 801 C CA . THR A 1 103 ? 13.951 -1.285 6.073 1.00 69.12 103 THR A CA 1
ATOM 802 C C . THR A 1 103 ? 13.574 -1.055 7.523 1.00 69.12 103 THR A C 1
ATOM 804 O O . THR A 1 103 ? 12.901 -0.074 7.836 1.00 69.12 103 THR A O 1
ATOM 807 N N . GLY A 1 104 ? 14.056 -1.918 8.413 1.00 66.31 104 GLY A N 1
ATOM 808 C CA . GLY A 1 104 ? 13.853 -1.793 9.853 1.00 66.31 104 GLY A CA 1
ATOM 809 C C . GLY A 1 104 ? 14.253 -3.060 10.607 1.00 66.31 104 GLY A C 1
ATOM 810 O O . GLY A 1 104 ? 14.416 -4.126 10.016 1.00 66.31 104 GLY A O 1
ATOM 811 N N . ILE A 1 105 ? 14.408 -2.943 11.929 1.00 64.06 105 ILE A N 1
ATOM 812 C CA . ILE A 1 105 ? 14.622 -4.098 12.811 1.00 64.06 105 ILE A CA 1
ATOM 813 C C . ILE A 1 105 ? 13.374 -4.987 12.734 1.00 64.06 105 ILE A C 1
ATOM 815 O O . ILE A 1 105 ? 12.272 -4.514 13.001 1.00 64.06 105 ILE A O 1
ATOM 819 N N . GLY A 1 106 ? 13.552 -6.261 12.375 1.00 65.94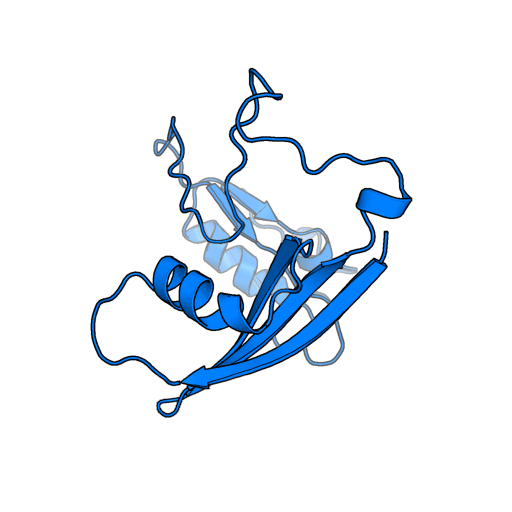 106 GLY A N 1
ATOM 820 C CA . GLY A 1 106 ? 12.458 -7.234 12.269 1.00 65.94 106 GLY A CA 1
ATOM 821 C C . GLY A 1 106 ? 11.834 -7.376 10.876 1.00 65.94 106 GLY A C 1
ATOM 822 O O . GLY A 1 106 ? 10.856 -8.104 10.742 1.00 65.94 106 GLY A O 1
ATOM 823 N N . ALA A 1 107 ? 12.380 -6.727 9.841 1.00 72.75 107 ALA A N 1
ATOM 824 C CA . ALA A 1 107 ? 12.018 -7.047 8.461 1.00 72.75 107 ALA A CA 1
ATOM 825 C C . ALA A 1 107 ? 12.643 -8.397 8.058 1.00 72.75 107 ALA A C 1
ATOM 827 O O . ALA A 1 107 ? 13.864 -8.514 7.997 1.00 72.75 107 ALA A O 1
ATOM 828 N N . GLU A 1 108 ? 11.811 -9.410 7.790 1.00 76.19 108 GLU A N 1
ATOM 829 C CA . GLU A 1 108 ? 12.270 -10.744 7.353 1.00 76.19 108 GLU A CA 1
ATOM 830 C C . GLU A 1 108 ? 12.935 -10.723 5.963 1.00 76.19 108 GLU A C 1
ATOM 832 O O . GLU A 1 108 ? 13.729 -11.604 5.645 1.00 76.19 108 GLU A O 1
ATOM 837 N N . ILE A 1 109 ? 12.612 -9.716 5.141 1.00 73.81 109 ILE A N 1
ATOM 838 C CA . ILE A 1 109 ? 13.199 -9.453 3.822 1.00 73.81 109 ILE A CA 1
ATOM 839 C C . ILE A 1 109 ? 13.482 -7.950 3.737 1.00 73.81 109 ILE A C 1
ATOM 841 O O . ILE A 1 109 ? 12.565 -7.151 3.933 1.00 73.81 109 ILE A O 1
ATOM 845 N N . GLY A 1 110 ? 14.715 -7.554 3.417 1.00 73.44 110 GLY A N 1
ATOM 846 C CA . GLY A 1 110 ? 15.126 -6.148 3.354 1.00 73.44 110 GLY A CA 1
ATOM 847 C C . GLY A 1 110 ? 15.691 -5.573 4.646 1.00 73.44 110 GLY A C 1
ATOM 848 O O . GLY A 1 110 ? 16.003 -4.379 4.700 1.00 73.44 110 GLY A O 1
ATOM 849 N N . GLY A 1 111 ? 15.759 -6.386 5.701 1.00 71.69 111 GLY A N 1
ATOM 850 C CA . GLY A 1 111 ? 16.244 -5.991 7.022 1.00 71.69 111 GLY A CA 1
ATOM 851 C C . GLY A 1 111 ? 17.766 -6.060 7.150 1.00 71.69 111 GLY A C 1
ATOM 852 O O . GLY A 1 111 ? 18.340 -5.421 8.035 1.00 71.69 111 GLY A O 1
ATOM 853 N N . HIS A 1 112 ? 18.422 -6.806 6.262 1.00 74.00 112 HIS A N 1
ATOM 854 C CA . HIS A 1 112 ? 19.860 -7.047 6.236 1.00 74.00 112 HIS A CA 1
ATOM 855 C C . HIS A 1 112 ? 20.471 -6.656 4.880 1.00 74.00 112 HIS A C 1
ATOM 857 O O . HIS A 1 112 ? 19.776 -6.472 3.888 1.00 74.00 112 HIS A O 1
ATOM 863 N N . ALA A 1 113 ? 21.794 -6.492 4.815 1.00 76.00 113 ALA A N 1
ATOM 864 C CA . ALA A 1 113 ? 22.457 -6.195 3.544 1.00 76.00 113 ALA A CA 1
ATOM 865 C C . ALA A 1 113 ? 22.306 -7.381 2.570 1.00 76.00 113 ALA A C 1
ATOM 867 O O . ALA A 1 113 ? 22.609 -8.513 2.946 1.00 76.00 113 ALA A O 1
ATOM 868 N N . GLY A 1 114 ? 21.818 -7.113 1.354 1.00 74.06 114 GLY A N 1
ATOM 869 C CA . GLY A 1 114 ? 21.704 -8.097 0.265 1.00 74.06 114 GLY A CA 1
ATOM 870 C C . GLY A 1 114 ? 20.558 -9.114 0.375 1.00 74.06 114 GLY A C 1
ATOM 871 O O . GLY A 1 114 ? 20.307 -9.861 -0.568 1.00 74.06 114 GLY A O 1
ATOM 872 N N . ASP A 1 115 ? 19.811 -9.149 1.480 1.00 83.25 115 ASP A N 1
ATOM 873 C CA . ASP A 1 115 ? 18.791 -10.181 1.739 1.00 83.25 115 ASP A CA 1
ATOM 874 C C . ASP A 1 115 ? 17.558 -10.103 0.815 1.00 83.25 115 ASP A C 1
ATOM 876 O O . ASP A 1 115 ? 16.870 -11.098 0.587 1.00 83.25 115 ASP A O 1
ATOM 880 N N . ALA A 1 116 ? 17.298 -8.932 0.240 1.00 87.31 116 ALA A N 1
ATOM 881 C CA . ALA A 1 116 ? 16.227 -8.699 -0.715 1.00 87.31 116 ALA A CA 1
ATOM 882 C C . ALA A 1 116 ? 16.599 -9.115 -2.150 1.00 87.31 116 ALA A C 1
ATOM 884 O O . ALA A 1 116 ? 15.703 -9.251 -2.989 1.00 87.31 116 ALA A O 1
ATOM 885 N N . ALA A 1 117 ? 17.881 -9.356 -2.453 1.00 86.50 117 ALA A N 1
ATOM 886 C CA . ALA A 1 117 ? 18.340 -9.676 -3.806 1.00 86.50 117 ALA A CA 1
ATOM 887 C C . ALA A 1 117 ? 17.748 -10.987 -4.372 1.00 86.50 117 ALA A C 1
ATOM 889 O O . ALA A 1 117 ? 17.306 -10.980 -5.526 1.00 86.50 117 ALA A O 1
ATOM 890 N N . PRO A 1 118 ? 17.628 -12.099 -3.611 1.00 88.50 118 PRO A N 1
ATOM 891 C CA . PRO A 1 118 ? 16.963 -13.308 -4.102 1.00 88.50 118 PRO A CA 1
ATOM 892 C C . PRO A 1 118 ? 15.490 -13.081 -4.466 1.00 88.50 118 PRO A C 1
ATOM 894 O O . PRO A 1 118 ? 15.027 -13.559 -5.503 1.00 88.50 118 PRO A O 1
ATOM 897 N N . ALA A 1 119 ? 14.759 -12.311 -3.652 1.00 89.56 119 ALA A N 1
ATOM 898 C CA . ALA A 1 119 ? 13.369 -11.956 -3.933 1.00 89.56 119 ALA A CA 1
ATOM 899 C C . ALA A 1 119 ? 13.262 -11.053 -5.173 1.00 89.56 119 ALA A C 1
ATOM 901 O O . ALA A 1 119 ? 12.400 -11.278 -6.023 1.00 89.56 119 ALA A O 1
ATOM 902 N N . ALA A 1 120 ? 14.180 -10.095 -5.328 1.00 90.81 120 ALA A N 1
ATOM 903 C CA . ALA A 1 120 ? 14.256 -9.253 -6.517 1.00 90.81 120 ALA A CA 1
ATOM 904 C C . ALA A 1 120 ? 14.511 -10.078 -7.783 1.00 90.81 120 ALA A C 1
ATOM 906 O O . ALA A 1 120 ? 13.804 -9.910 -8.769 1.00 90.81 120 ALA A O 1
ATOM 907 N N . ARG A 1 121 ? 15.450 -11.031 -7.753 1.00 90.50 121 ARG A N 1
ATOM 908 C CA . ARG A 1 121 ? 15.728 -11.930 -8.888 1.00 90.50 121 ARG A CA 1
ATOM 909 C C . ARG A 1 121 ? 14.529 -12.797 -9.262 1.00 90.50 121 ARG A C 1
ATOM 911 O O . ARG A 1 121 ? 14.260 -12.987 -10.445 1.00 90.50 121 ARG A O 1
ATOM 918 N N . LEU A 1 122 ? 13.801 -13.305 -8.269 1.00 92.19 122 LEU A N 1
ATOM 919 C CA . LEU A 1 122 ? 12.583 -14.077 -8.505 1.00 92.19 122 LEU A CA 1
ATOM 920 C C . LEU A 1 122 ? 11.506 -13.227 -9.193 1.00 92.19 122 LEU A C 1
ATOM 922 O O . LEU A 1 122 ? 10.921 -13.667 -10.180 1.00 92.19 122 LEU A O 1
ATOM 926 N N . LEU A 1 123 ? 11.268 -12.008 -8.697 1.00 93.06 123 LEU A N 1
ATOM 927 C CA . LEU A 1 123 ? 10.302 -11.080 -9.292 1.00 93.06 123 LEU A CA 1
ATOM 928 C C . LEU A 1 123 ? 10.716 -10.668 -10.707 1.00 93.06 123 LEU A C 1
ATOM 930 O O . LEU A 1 123 ? 9.889 -10.678 -11.615 1.00 93.06 123 LEU A O 1
ATOM 934 N N . ALA A 1 124 ? 12.000 -10.378 -10.909 1.00 94.06 124 ALA A N 1
ATOM 935 C CA . ALA A 1 124 ? 12.586 -10.064 -12.205 1.00 94.06 124 ALA A CA 1
ATOM 936 C C . ALA A 1 124 ? 12.373 -11.177 -13.237 1.00 94.06 124 ALA A C 1
ATOM 938 O O . ALA A 1 124 ? 12.017 -10.882 -14.371 1.00 94.06 124 ALA A O 1
ATOM 939 N N . GLY A 1 125 ? 12.521 -12.448 -12.849 1.00 94.44 125 GLY A N 1
ATOM 940 C CA . GLY A 1 125 ? 12.263 -13.586 -13.738 1.00 94.44 125 GLY A CA 1
ATOM 941 C C . GLY A 1 125 ? 10.790 -13.770 -14.123 1.00 94.44 125 GLY A C 1
ATOM 942 O O . GLY A 1 125 ? 10.494 -14.516 -15.054 1.00 94.44 125 GLY A O 1
ATOM 943 N N . ALA A 1 126 ? 9.870 -13.106 -13.421 1.00 95.56 126 ALA A N 1
ATOM 944 C CA . ALA A 1 126 ? 8.434 -13.175 -13.665 1.00 95.56 126 ALA A CA 1
ATOM 945 C C . ALA A 1 126 ? 7.866 -11.921 -14.351 1.00 95.56 126 ALA A C 1
ATOM 947 O O . ALA A 1 126 ? 6.661 -11.884 -14.594 1.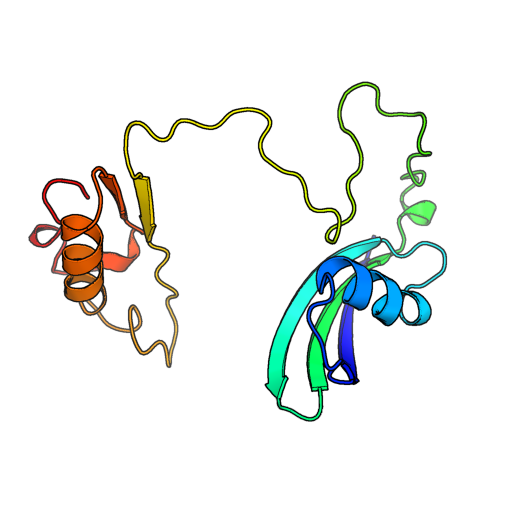00 95.56 126 ALA A O 1
ATOM 948 N N . CYS A 1 127 ? 8.684 -10.901 -14.642 1.00 95.56 127 CYS A N 1
ATOM 949 C CA . CYS A 1 127 ? 8.236 -9.631 -15.216 1.00 95.56 127 CYS A CA 1
ATOM 950 C C . CYS A 1 127 ? 9.165 -9.101 -16.315 1.00 95.56 127 CYS A C 1
ATOM 952 O O . CYS A 1 127 ? 10.326 -9.487 -16.413 1.00 95.56 127 CYS A O 1
ATOM 954 N N . ASP A 1 128 ? 8.654 -8.202 -17.159 1.00 95.31 128 ASP A N 1
ATOM 955 C CA . ASP A 1 128 ? 9.449 -7.585 -18.228 1.00 95.31 128 ASP A CA 1
ATOM 956 C C . ASP A 1 128 ? 10.380 -6.499 -17.683 1.00 95.31 128 ASP A C 1
ATOM 958 O O . ASP A 1 128 ? 11.451 -6.240 -18.230 1.00 95.31 128 ASP A O 1
ATOM 962 N N . THR A 1 129 ? 9.960 -5.812 -16.622 1.00 94.38 129 THR A N 1
ATOM 963 C CA . THR A 1 129 ? 10.724 -4.734 -15.992 1.00 94.38 129 THR A CA 1
ATOM 964 C C . THR A 1 129 ? 10.434 -4.714 -14.503 1.00 94.38 129 THR A C 1
ATOM 966 O O . THR A 1 129 ? 9.278 -4.572 -14.093 1.00 94.38 129 THR A O 1
ATOM 969 N N . LEU A 1 130 ? 11.491 -4.819 -13.704 1.00 94.75 130 LEU A N 1
ATOM 970 C CA . LEU A 1 130 ? 11.433 -4.694 -12.261 1.00 94.75 130 LEU A CA 1
ATOM 971 C C . LEU A 1 130 ? 12.020 -3.343 -11.859 1.00 94.75 130 LEU A C 1
ATOM 973 O O . LEU A 1 130 ? 13.201 -3.100 -12.025 1.00 94.75 130 LEU A O 1
ATOM 977 N N . ILE A 1 131 ? 11.211 -2.465 -11.282 1.00 92.88 131 ILE A N 1
ATOM 978 C CA . ILE A 1 131 ? 11.701 -1.238 -10.656 1.00 92.88 131 ILE A CA 1
ATOM 979 C C . ILE A 1 131 ? 12.102 -1.588 -9.225 1.00 92.88 131 ILE A C 1
ATOM 981 O O . ILE A 1 131 ? 11.249 -1.893 -8.381 1.00 92.88 131 ILE A O 1
ATOM 985 N N . THR A 1 132 ? 13.406 -1.568 -8.961 1.00 88.62 132 THR A N 1
ATOM 986 C CA . THR A 1 132 ? 13.982 -1.936 -7.666 1.00 88.62 132 THR A CA 1
ATOM 987 C C . THR A 1 132 ? 13.999 -0.760 -6.680 1.00 88.62 132 THR A C 1
ATOM 989 O O . THR A 1 132 ? 14.218 0.398 -7.038 1.00 88.62 132 THR A O 1
ATOM 992 N N . HIS A 1 133 ? 13.748 -1.039 -5.397 1.00 85.56 133 HIS A N 1
ATOM 993 C CA . HIS A 1 133 ? 13.986 -0.074 -4.320 1.00 85.56 133 HIS A CA 1
ATOM 994 C C . HIS A 1 133 ? 15.498 0.039 -4.051 1.00 85.56 133 HIS A C 1
ATOM 996 O O . HIS A 1 133 ? 16.163 -0.998 -4.039 1.00 85.56 133 HIS A O 1
ATOM 1002 N N . PRO A 1 134 ? 16.059 1.225 -3.731 1.00 80.00 134 PRO A N 1
ATOM 1003 C CA . PRO A 1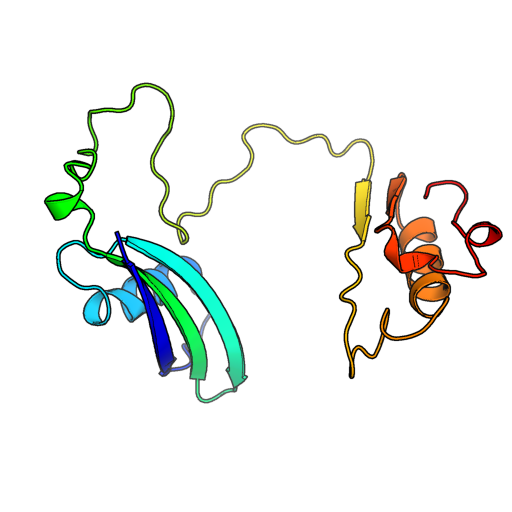 134 ? 17.494 1.368 -3.437 1.00 80.00 134 PRO A CA 1
ATOM 1004 C C . PRO A 1 134 ? 18.004 0.390 -2.370 1.00 80.00 134 PRO A C 1
ATOM 1006 O O . PRO A 1 134 ? 19.122 -0.107 -2.449 1.00 80.00 134 PRO A O 1
ATOM 1009 N N . ASN A 1 135 ? 17.135 0.046 -1.414 1.00 79.00 135 ASN A N 1
ATOM 1010 C CA . ASN A 1 135 ? 17.459 -0.890 -0.339 1.00 79.00 135 ASN A CA 1
ATOM 1011 C C . ASN A 1 135 ? 17.547 -2.369 -0.753 1.00 79.00 135 ASN A C 1
ATOM 1013 O O . ASN A 1 135 ? 18.020 -3.165 0.048 1.00 79.00 135 ASN A O 1
ATOM 1017 N N . VAL A 1 136 ? 17.138 -2.742 -1.973 1.00 79.81 136 VAL A N 1
ATOM 1018 C CA . VAL A 1 136 ? 17.240 -4.126 -2.483 1.00 79.81 136 VAL A CA 1
ATOM 1019 C C . VAL A 1 136 ? 18.695 -4.601 -2.516 1.00 79.81 136 VAL A C 1
ATOM 1021 O O . VAL A 1 136 ? 18.972 -5.766 -2.250 1.00 79.81 136 VAL A O 1
ATOM 1024 N N . VAL A 1 137 ? 19.618 -3.690 -2.825 1.00 72.00 137 VAL A N 1
ATOM 1025 C CA . VAL A 1 137 ? 21.043 -3.980 -3.041 1.00 72.00 137 VAL A CA 1
ATOM 1026 C C . VAL A 1 137 ? 21.956 -3.091 -2.197 1.00 72.00 137 VAL A C 1
ATOM 1028 O O . VAL A 1 137 ? 23.068 -2.743 -2.600 1.00 72.00 137 VAL A O 1
ATOM 1031 N N . ASN A 1 138 ? 21.482 -2.681 -1.019 1.00 68.88 138 ASN A N 1
ATOM 1032 C CA . ASN A 1 138 ? 22.260 -1.821 -0.132 1.00 68.88 138 ASN A CA 1
ATOM 1033 C C . ASN A 1 138 ? 23.641 -2.423 0.203 1.00 68.88 138 ASN A C 1
ATOM 1035 O O . ASN A 1 138 ? 23.775 -3.614 0.475 1.00 68.88 138 ASN A O 1
ATOM 1039 N N . ALA A 1 139 ? 24.639 -1.536 0.277 1.00 62.12 139 ALA A N 1
ATOM 1040 C CA . ALA A 1 139 ? 26.026 -1.767 0.697 1.00 62.12 139 ALA A CA 1
ATOM 1041 C C . ALA A 1 139 ? 26.931 -2.571 -0.262 1.00 62.12 139 ALA A C 1
ATOM 1043 O O . ALA A 1 139 ? 27.829 -1.971 -0.852 1.00 62.12 139 ALA A O 1
ATOM 1044 N N . SER A 1 140 ? 26.771 -3.891 -0.380 1.00 59.19 140 SER A N 1
ATOM 1045 C CA . SER A 1 140 ? 27.768 -4.774 -1.024 1.00 59.19 140 SER A CA 1
ATOM 1046 C C . SER A 1 140 ? 27.346 -5.349 -2.376 1.00 59.19 140 SER A C 1
ATOM 1048 O O . SER A 1 140 ? 28.211 -5.638 -3.202 1.00 59.19 140 SER A O 1
ATOM 1050 N N . ASP A 1 141 ? 26.040 -5.450 -2.631 1.00 65.00 141 ASP A N 1
ATOM 1051 C CA . ASP A 1 141 ? 25.507 -6.353 -3.661 1.00 65.00 141 ASP A CA 1
ATOM 1052 C C . ASP A 1 141 ? 24.836 -5.612 -4.824 1.00 65.00 141 ASP A C 1
ATOM 1054 O O . ASP A 1 141 ? 23.972 -6.148 -5.511 1.00 65.00 141 ASP A O 1
ATOM 1058 N N . ILE A 1 142 ? 25.264 -4.374 -5.108 1.00 66.44 142 ILE A N 1
ATOM 1059 C CA . ILE A 1 142 ? 24.792 -3.611 -6.282 1.00 66.44 142 ILE A CA 1
ATOM 1060 C C . ILE A 1 142 ? 25.030 -4.360 -7.603 1.00 66.44 142 ILE A C 1
ATOM 1062 O O . ILE A 1 142 ? 24.265 -4.210 -8.551 1.00 66.44 142 ILE A O 1
ATOM 1066 N N . ASN A 1 143 ? 26.053 -5.221 -7.641 1.00 67.19 143 ASN A N 1
ATOM 1067 C CA . ASN A 1 143 ? 26.355 -6.093 -8.777 1.00 67.19 143 ASN A CA 1
ATOM 1068 C C . ASN A 1 143 ? 25.365 -7.261 -8.929 1.00 67.19 143 ASN A C 1
ATOM 1070 O O . ASN A 1 143 ? 25.437 -7.994 -9.913 1.00 67.19 143 ASN A O 1
ATOM 1074 N N . GLU A 1 144 ? 24.472 -7.470 -7.961 1.00 74.62 144 GLU A N 1
ATOM 1075 C CA . GLU A 1 144 ? 23.506 -8.564 -7.965 1.00 74.62 144 GLU A CA 1
ATOM 1076 C C . GLU A 1 144 ? 22.109 -8.158 -8.441 1.00 74.62 144 GLU A C 1
ATOM 1078 O O . GLU A 1 144 ? 21.220 -9.019 -8.461 1.00 74.62 144 GLU A O 1
ATOM 1083 N N . LEU A 1 145 ? 21.929 -6.897 -8.863 1.00 79.25 145 LEU A N 1
ATOM 1084 C CA . LEU A 1 145 ? 20.708 -6.452 -9.530 1.00 79.25 145 LEU A CA 1
ATOM 1085 C C . LEU A 1 145 ? 20.410 -7.339 -10.753 1.00 79.25 145 LEU A C 1
ATOM 1087 O O . LEU A 1 145 ? 21.328 -7.701 -11.497 1.00 79.25 145 LEU A O 1
ATOM 1091 N N . PRO A 1 146 ? 19.138 -7.717 -10.965 1.00 80.62 146 PRO A N 1
ATOM 1092 C CA . PRO A 1 146 ? 18.751 -8.448 -12.161 1.00 80.62 146 PRO A CA 1
ATOM 1093 C C . PRO A 1 146 ? 18.919 -7.569 -13.408 1.00 80.62 146 PRO A C 1
ATOM 1095 O O . PRO A 1 146 ? 18.876 -6.346 -13.333 1.00 80.62 146 PRO A O 1
ATOM 1098 N N . GLU A 1 147 ? 19.088 -8.194 -14.575 1.00 86.00 147 GLU A N 1
ATOM 1099 C CA . GLU A 1 147 ? 19.353 -7.480 -15.837 1.00 86.00 147 GLU A CA 1
ATOM 1100 C C . GLU A 1 147 ? 18.218 -6.528 -16.256 1.00 86.00 147 GLU A C 1
ATOM 1102 O O . GLU A 1 147 ? 18.453 -5.567 -16.985 1.00 86.00 147 GLU A O 1
ATOM 1107 N N . ASN A 1 148 ? 16.994 -6.792 -15.792 1.00 85.75 148 ASN A N 1
ATOM 1108 C CA . ASN A 1 148 ? 15.800 -5.971 -16.003 1.00 85.75 148 ASN A CA 1
ATOM 1109 C C . ASN A 1 148 ? 15.407 -5.131 -14.765 1.00 85.75 148 ASN A C 1
ATOM 1111 O O . ASN A 1 148 ? 14.233 -4.762 -14.653 1.00 85.75 148 ASN A O 1
ATOM 1115 N N . GLY A 1 149 ? 16.354 -4.915 -13.840 1.00 69.31 149 GLY A N 1
ATOM 1116 C CA . GLY A 1 149 ? 16.198 -4.256 -12.533 1.00 69.31 149 GLY A CA 1
ATOM 1117 C C . GLY A 1 149 ? 16.527 -2.767 -12.471 1.00 69.31 149 GLY A C 1
ATOM 1118 O O . GLY A 1 149 ? 17.182 -2.254 -13.407 1.00 69.31 149 GLY A O 1
#

Organism: NCBI:txid412755

Sequence (149 aa):
MLLVEREIDIPAKKGNIGLLAYFEEAIREYLPTNGIPIRFAVTQSSPEGYHCELGILTGLDEAGISRPTSSSFVGLRRTGIFEFMPRDVENMDKFNVVMIVPTGIGAEIGGHAGDAAPAARLLAGACDTLITHPNVVNASDINELPENG

InterPro domains:
  IPR021763 Protein of unknown function DUF3326 [PF11805] (97-147)
  IPR021763 Protein of unknown function DUF3326 [PTHR36891] (92-140)

pLDDT: mean 80.93, std 14.87, range [35.66, 97.0]

Secondary structure (DSSP, 8-state):
-EEEEEEEEEEPPPSS--HHHHHHHHGGGGS-TT-EEEEEEEEEE-SSEEEEEEEEEE--TTTT-----TTS-SS-----TT-----S----SS-EEE-----STT-TTTSSTTTTHHHHHHHHTTSSEEE--GGGG-TT-GGG--TT-